Protein AF-A0A497KHJ6-F1 (afdb_monomer)

Radius of gyration: 15.43 Å; Cα contacts (8 Å, |Δi|>4): 66; chains: 1; bounding box: 35×21×35 Å

Secondary structure (DSSP, 8-state):
-HHHHHIIIII-TTEEEEEEEEEEEEEE-TTS-EEEEEEEEEEEEE--

pLDDT: mean 94.8, std 5.29, range [66.5, 98.25]

Structure (mmCIF, N/CA/C/O backbone):
data_AF-A0A497KHJ6-F1
#
_entry.id   AF-A0A497KHJ6-F1
#
loop_
_atom_site.group_PDB
_atom_site.id
_atom_site.type_symbol
_atom_site.label_atom_id
_atom_site.label_alt_id
_atom_site.label_comp_id
_atom_site.label_asym_id
_atom_site.label_entity_id
_atom_site.label_seq_id
_atom_site.pdbx_PDB_ins_code
_atom_site.Cartn_x
_atom_site.Cartn_y
_atom_site.Cartn_z
_atom_site.occupancy
_atom_site.B_iso_or_equiv
_atom_site.auth_seq_id
_atom_site.auth_comp_id
_atom_site.auth_asym_id
_atom_site.auth_atom_id
_atom_site.pdbx_PDB_model_num
ATOM 1 N N . VAL A 1 1 ? 0.025 -5.079 -0.240 1.00 96.19 1 VAL A N 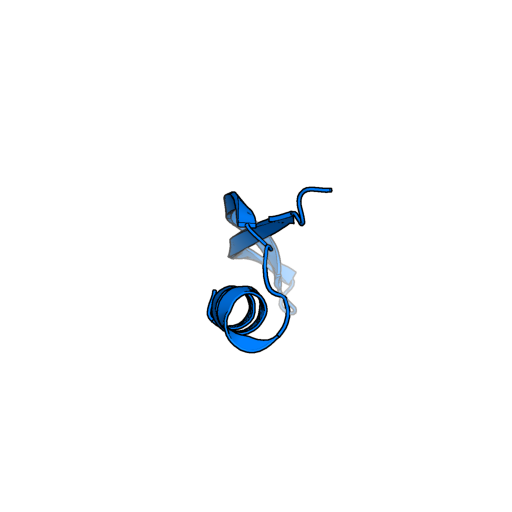1
ATOM 2 C CA . VAL A 1 1 ? -1.290 -4.422 -0.057 1.00 96.19 1 VAL A CA 1
ATOM 3 C C . VAL A 1 1 ? -2.199 -5.266 0.826 1.00 96.19 1 VAL A C 1
ATOM 5 O O . VAL A 1 1 ? -2.515 -4.809 1.911 1.00 96.19 1 VAL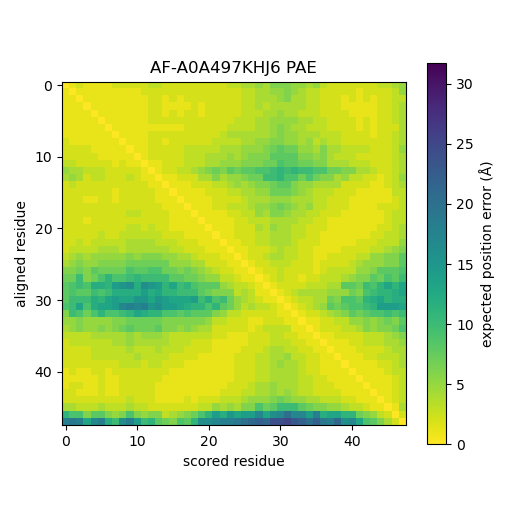 A O 1
ATOM 8 N N . ASP A 1 2 ? -2.515 -6.514 0.470 1.00 97.62 2 ASP A N 1
ATOM 9 C CA . ASP A 1 2 ? -3.426 -7.375 1.255 1.00 97.62 2 ASP A CA 1
ATOM 10 C C . ASP A 1 2 ? -3.058 -7.507 2.737 1.00 97.62 2 ASP A C 1
ATOM 12 O O . ASP A 1 2 ? -3.925 -7.423 3.602 1.00 97.62 2 ASP A O 1
ATOM 16 N N . ALA A 1 3 ? -1.765 -7.646 3.049 1.00 97.31 3 ALA A N 1
ATOM 17 C CA . ALA A 1 3 ? -1.291 -7.695 4.431 1.00 97.31 3 ALA A CA 1
ATOM 18 C C . ALA A 1 3 ? -1.693 -6.447 5.237 1.00 97.31 3 ALA A C 1
ATOM 20 O O . ALA A 1 3 ? -2.080 -6.566 6.397 1.00 97.31 3 ALA A O 1
ATOM 21 N N . VAL A 1 4 ? -1.652 -5.263 4.619 1.00 97.38 4 VAL A N 1
ATOM 22 C CA . VAL A 1 4 ? -2.063 -4.001 5.247 1.00 97.38 4 VAL A CA 1
ATOM 23 C C . VAL A 1 4 ? -3.566 -3.997 5.502 1.00 97.38 4 VAL A C 1
ATOM 25 O O . VAL A 1 4 ? -3.989 -3.702 6.619 1.00 97.38 4 VAL A O 1
ATOM 28 N N . GLU A 1 5 ? -4.363 -4.386 4.506 1.00 97.69 5 GLU A N 1
ATOM 29 C CA . GLU A 1 5 ? -5.823 -4.427 4.623 1.00 97.69 5 GLU A CA 1
ATOM 30 C C . GLU A 1 5 ? -6.284 -5.431 5.679 1.00 97.69 5 GLU A C 1
ATOM 32 O O . GLU A 1 5 ? -7.110 -5.113 6.531 1.00 97.69 5 GLU A O 1
ATOM 37 N N . ILE A 1 6 ? -5.703 -6.628 5.690 1.00 98.00 6 ILE A N 1
ATOM 38 C CA . ILE A 1 6 ? -5.991 -7.635 6.710 1.00 98.00 6 ILE A CA 1
ATOM 39 C C . ILE A 1 6 ? -5.590 -7.116 8.098 1.00 98.00 6 ILE A C 1
ATOM 41 O O . ILE A 1 6 ? -6.355 -7.270 9.051 1.00 98.00 6 ILE A O 1
ATOM 45 N N . THR A 1 7 ? -4.428 -6.469 8.219 1.00 96.75 7 THR A N 1
ATOM 46 C CA . THR A 1 7 ? -3.943 -5.930 9.498 1.00 96.75 7 THR A CA 1
ATOM 47 C C . THR A 1 7 ? -4.909 -4.898 10.070 1.00 96.75 7 THR A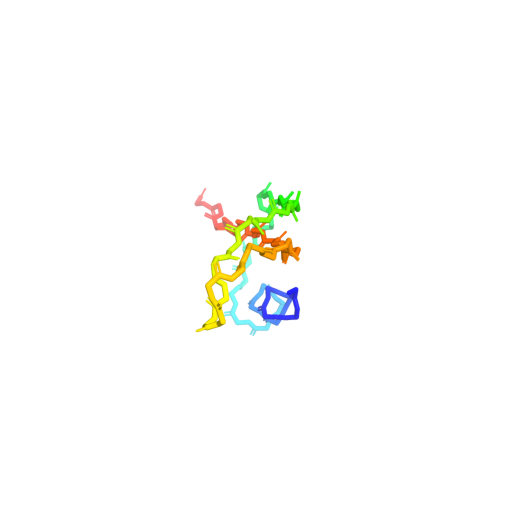 C 1
ATOM 49 O O . THR A 1 7 ? -5.366 -5.066 11.199 1.00 96.75 7 THR A O 1
ATOM 52 N N . ARG A 1 8 ? -5.267 -3.866 9.298 1.00 95.25 8 ARG A N 1
ATOM 53 C CA . ARG A 1 8 ? -6.086 -2.746 9.793 1.00 95.25 8 ARG A CA 1
ATOM 54 C C . ARG A 1 8 ? -7.574 -3.064 9.957 1.00 95.25 8 ARG A C 1
ATOM 56 O O . ARG A 1 8 ? -8.240 -2.378 10.719 1.00 95.25 8 ARG A O 1
ATOM 63 N N . ASN A 1 9 ? -8.096 -4.057 9.230 1.00 95.88 9 ASN A N 1
ATOM 64 C CA . ASN A 1 9 ? -9.525 -4.392 9.264 1.00 95.88 9 ASN A CA 1
ATOM 65 C C . ASN A 1 9 ? -9.853 -5.574 10.186 1.00 95.88 9 ASN A C 1
ATOM 67 O O . ASN A 1 9 ? -11.001 -5.713 10.595 1.00 95.88 9 ASN A O 1
ATOM 71 N N . ARG A 1 10 ? -8.892 -6.470 10.460 1.00 97.00 10 ARG A N 1
ATOM 72 C CA . ARG A 1 10 ? -9.162 -7.713 11.206 1.00 97.00 10 ARG A CA 1
ATOM 73 C C . ARG A 1 10 ? -8.388 -7.850 12.512 1.00 97.00 10 ARG A C 1
ATOM 75 O O . ARG A 1 10 ? -8.850 -8.575 13.388 1.00 97.00 10 ARG A O 1
ATOM 82 N N . TYR A 1 11 ? -7.215 -7.228 12.631 1.00 95.94 11 TYR A N 1
ATOM 83 C CA . TYR A 1 11 ? -6.312 -7.485 13.759 1.00 95.94 11 TYR A CA 1
ATOM 84 C C . TYR A 1 11 ? -6.022 -6.255 14.615 1.00 95.94 11 TYR A C 1
ATOM 86 O O . TYR A 1 11 ? -5.930 -6.383 15.833 1.00 95.94 11 TYR A O 1
ATOM 94 N N . LEU A 1 12 ? -5.850 -5.084 14.004 1.00 94.56 12 LEU A N 1
ATOM 95 C CA . LEU A 1 12 ? -5.473 -3.858 14.698 1.00 94.56 12 LEU A CA 1
ATOM 96 C C . LEU A 1 12 ? -6.452 -2.731 14.379 1.00 94.56 12 LEU A C 1
ATOM 98 O O . LEU A 1 12 ? -6.257 -1.958 13.438 1.00 94.56 12 LEU A O 1
ATOM 102 N N . ASP A 1 13 ? -7.469 -2.614 15.227 1.00 90.62 13 ASP A N 1
ATOM 103 C CA . ASP A 1 13 ? -8.427 -1.517 15.164 1.00 90.62 13 ASP A CA 1
ATOM 104 C C . ASP A 1 13 ? -7.740 -0.164 15.409 1.00 90.62 13 ASP A C 1
ATOM 106 O O . ASP A 1 13 ? -6.823 -0.026 16.231 1.00 90.62 13 ASP A O 1
ATOM 110 N N . GLY A 1 14 ? -8.202 0.855 14.683 1.00 91.94 14 GLY A N 1
ATOM 111 C CA . GLY A 1 14 ? -7.696 2.226 14.793 1.00 91.94 14 GLY A CA 1
ATOM 112 C C . GLY A 1 14 ? -6.362 2.483 14.084 1.00 91.94 14 GLY A C 1
ATOM 113 O O . GLY A 1 14 ? -5.797 3.564 14.241 1.00 91.94 14 GLY A O 1
ATOM 114 N N . VAL A 1 15 ? -5.855 1.528 13.297 1.00 96.19 15 VAL A N 1
ATOM 115 C CA . VAL A 1 15 ? -4.681 1.735 12.437 1.00 96.19 15 VAL A CA 1
ATOM 116 C C . VAL A 1 15 ? -5.090 2.367 11.103 1.00 96.19 15 VAL A C 1
ATOM 118 O O . VAL A 1 15 ? -5.991 1.897 10.399 1.00 96.19 15 VAL A O 1
ATOM 121 N N . THR A 1 16 ? -4.396 3.437 10.727 1.00 96.25 16 THR A N 1
ATOM 122 C CA . THR A 1 16 ? -4.595 4.171 9.473 1.00 96.25 16 THR A CA 1
ATOM 123 C C . THR A 1 16 ? -3.374 4.072 8.569 1.00 96.25 16 THR A C 1
ATOM 125 O O . THR A 1 16 ? -2.246 3.971 9.045 1.00 96.25 16 THR A O 1
ATOM 128 N N . VAL A 1 17 ? -3.596 4.126 7.256 1.00 97.06 17 VAL A N 1
ATOM 129 C CA . VAL A 1 17 ? -2.512 4.272 6.277 1.00 97.06 17 VAL A CA 1
ATOM 130 C C . VAL A 1 17 ? -2.032 5.718 6.313 1.00 97.06 17 VAL A C 1
ATOM 132 O O . VAL A 1 17 ? -2.810 6.625 6.027 1.00 97.06 17 VAL A O 1
ATOM 135 N N . GLN A 1 18 ? -0.771 5.922 6.683 1.00 97.50 18 GLN A N 1
ATOM 136 C CA . GLN A 1 18 ? -0.144 7.239 6.730 1.00 97.50 18 GLN A CA 1
ATOM 137 C C . GLN A 1 18 ? 0.353 7.656 5.343 1.00 97.50 18 GLN A C 1
ATOM 139 O O . GLN A 1 18 ? 0.054 8.755 4.883 1.00 97.50 18 GLN A O 1
ATOM 144 N N . SER A 1 19 ? 1.093 6.774 4.668 1.00 97.88 19 SER A N 1
ATOM 145 C CA . SER A 1 19 ? 1.623 7.019 3.327 1.00 97.88 19 SER A CA 1
ATOM 146 C C . SER A 1 19 ? 1.744 5.729 2.520 1.00 97.88 19 SER A C 1
ATOM 148 O O . SER A 1 19 ? 1.851 4.626 3.066 1.00 97.88 19 SER A O 1
ATOM 150 N N . ILE A 1 20 ? 1.708 5.890 1.197 1.00 98.06 20 ILE A N 1
ATOM 151 C CA . ILE A 1 20 ? 2.033 4.855 0.219 1.00 98.06 20 ILE A CA 1
ATOM 152 C C . ILE A 1 20 ? 3.013 5.477 -0.767 1.00 98.06 20 ILE A C 1
ATOM 154 O O . ILE A 1 20 ? 2.703 6.486 -1.399 1.00 98.06 20 ILE A O 1
ATOM 158 N N . GLU A 1 21 ? 4.171 4.855 -0.918 1.00 98.12 21 GLU A N 1
ATOM 159 C CA . GLU A 1 21 ? 5.197 5.244 -1.876 1.00 98.12 21 GLU A CA 1
ATOM 160 C C . GLU A 1 21 ? 5.397 4.102 -2.865 1.00 98.12 21 GLU A C 1
ATOM 162 O O . GLU A 1 21 ? 5.452 2.935 -2.478 1.00 98.12 21 GLU A O 1
ATOM 167 N N . ILE A 1 22 ? 5.481 4.433 -4.152 1.00 97.81 22 ILE A N 1
ATOM 168 C CA . ILE A 1 22 ? 5.717 3.476 -5.234 1.00 97.81 22 ILE A CA 1
ATOM 169 C C . ILE A 1 22 ? 6.928 3.969 -6.008 1.00 97.81 22 ILE A C 1
ATOM 171 O O . ILE A 1 22 ? 7.007 5.146 -6.356 1.00 97.81 22 ILE A O 1
ATOM 175 N N . GLY A 1 23 ? 7.856 3.066 -6.285 1.00 97.12 23 GLY A N 1
ATOM 176 C CA . GLY A 1 23 ? 9.086 3.389 -6.982 1.00 97.12 23 GLY A CA 1
ATOM 177 C C . GLY A 1 23 ? 9.560 2.267 -7.886 1.00 97.12 23 GLY A C 1
ATOM 178 O O . GLY A 1 23 ? 8.869 1.276 -8.145 1.00 97.12 23 GLY A O 1
ATOM 179 N N . THR A 1 24 ? 10.776 2.452 -8.379 1.00 97.12 24 THR A N 1
ATOM 180 C CA . THR A 1 24 ? 11.562 1.414 -9.034 1.00 97.1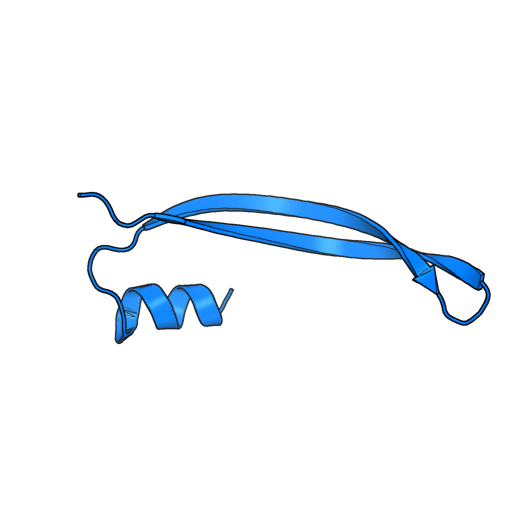2 24 THR A CA 1
ATOM 181 C C . THR A 1 24 ? 12.948 1.415 -8.411 1.00 97.12 24 THR A C 1
ATOM 183 O O . THR A 1 24 ? 13.574 2.466 -8.301 1.00 97.12 24 THR A O 1
ATOM 186 N N . GLU A 1 25 ? 13.412 0.240 -8.013 1.00 95.38 25 GLU A N 1
ATOM 187 C CA . GLU A 1 25 ? 14.736 0.009 -7.454 1.00 95.38 25 GLU A CA 1
ATOM 188 C C . GLU A 1 25 ? 15.597 -0.760 -8.464 1.00 95.38 25 GLU A C 1
ATOM 190 O O . GLU A 1 25 ? 15.127 -1.700 -9.111 1.00 95.38 25 GLU A O 1
ATOM 195 N N . GLU A 1 26 ? 16.862 -0.362 -8.603 1.00 95.38 26 GLU A N 1
ATOM 196 C CA . GLU A 1 26 ? 17.848 -1.081 -9.409 1.00 95.38 26 GLU A CA 1
ATOM 197 C C . GLU A 1 26 ? 18.579 -2.119 -8.557 1.00 95.38 26 GLU A C 1
ATOM 199 O O . GLU A 1 26 ? 19.377 -1.786 -7.681 1.00 95.38 26 GLU A O 1
ATOM 204 N N . LEU A 1 27 ? 18.344 -3.397 -8.849 1.00 94.12 27 LEU A N 1
ATOM 205 C CA . LEU A 1 27 ? 18.970 -4.514 -8.150 1.00 94.12 27 LEU A CA 1
ATOM 206 C C . LEU A 1 27 ? 19.952 -5.247 -9.056 1.00 94.12 27 LEU A C 1
ATOM 208 O O . LEU A 1 27 ? 19.702 -5.463 -10.244 1.00 94.12 27 LEU A O 1
ATOM 212 N N . ARG A 1 28 ? 21.069 -5.688 -8.477 1.00 92.94 28 ARG A N 1
ATOM 213 C CA . ARG A 1 28 ? 22.026 -6.551 -9.170 1.00 92.94 28 ARG A CA 1
ATOM 214 C C . ARG A 1 28 ? 21.527 -7.997 -9.152 1.00 92.94 28 ARG A C 1
ATOM 216 O O . ARG A 1 28 ? 21.363 -8.594 -8.091 1.00 92.94 28 ARG A O 1
ATOM 223 N N . GLY A 1 29 ? 21.304 -8.555 -10.336 1.00 89.12 29 GLY A N 1
ATOM 224 C CA . GLY A 1 29 ? 20.973 -9.957 -10.547 1.00 89.12 29 GLY A CA 1
ATOM 225 C C . GLY A 1 29 ? 22.150 -10.888 -10.252 1.00 89.12 29 GLY A C 1
ATOM 226 O O . GLY A 1 29 ? 23.312 -10.478 -10.218 1.00 89.12 29 GLY A O 1
ATOM 227 N N . SER A 1 30 ? 21.850 -12.173 -10.069 1.00 88.62 30 SER A N 1
ATOM 228 C CA . SER A 1 30 ? 22.854 -13.230 -9.866 1.00 88.62 30 SER A CA 1
ATOM 229 C C . SER A 1 30 ? 23.767 -13.452 -11.078 1.00 88.62 30 SER A C 1
ATOM 231 O O . SER A 1 30 ? 24.862 -13.985 -10.933 1.00 88.62 30 SER A O 1
ATOM 233 N N . ASP A 1 31 ? 23.335 -13.011 -12.258 1.00 91.81 31 ASP A N 1
ATOM 234 C CA . ASP A 1 31 ? 24.105 -12.947 -13.505 1.00 91.81 31 ASP A CA 1
ATOM 235 C C . ASP A 1 31 ? 25.030 -11.715 -13.583 1.00 91.81 31 ASP A C 1
ATOM 237 O O . ASP A 1 31 ? 25.776 -11.555 -14.547 1.00 91.81 31 ASP A O 1
ATOM 241 N N . GLY A 1 32 ? 24.994 -10.839 -12.574 1.00 90.38 32 GLY A N 1
ATOM 242 C CA . GLY A 1 32 ? 25.769 -9.604 -12.510 1.00 90.38 32 GLY A CA 1
ATOM 243 C C . GLY A 1 32 ? 25.150 -8.412 -13.248 1.00 90.38 32 GLY A C 1
ATOM 244 O O . GLY A 1 32 ? 25.730 -7.326 -13.186 1.00 90.38 32 GLY A O 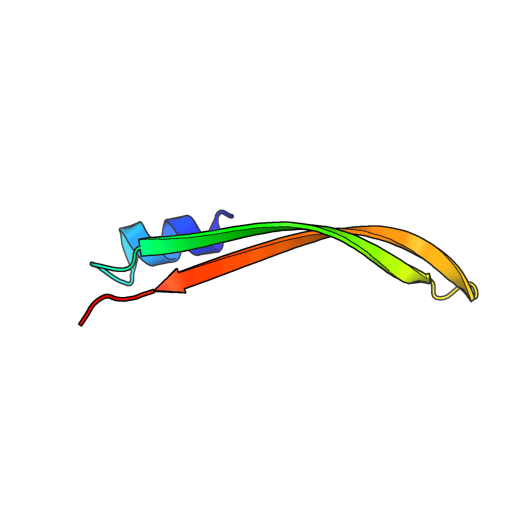1
ATOM 245 N N . GLY A 1 33 ? 23.997 -8.578 -13.909 1.00 93.19 33 GLY A N 1
ATOM 246 C CA . GLY A 1 33 ? 23.279 -7.496 -14.588 1.00 93.19 33 GLY A CA 1
ATOM 247 C C . GLY A 1 33 ? 22.440 -6.646 -13.630 1.00 93.19 33 GLY A C 1
ATOM 248 O O . GLY A 1 33 ? 21.990 -7.135 -12.599 1.00 93.19 33 GLY A O 1
ATOM 249 N N . MET A 1 34 ? 22.204 -5.375 -13.967 1.00 96.19 34 MET A N 1
ATOM 250 C CA . MET A 1 34 ? 21.263 -4.523 -13.226 1.00 96.19 34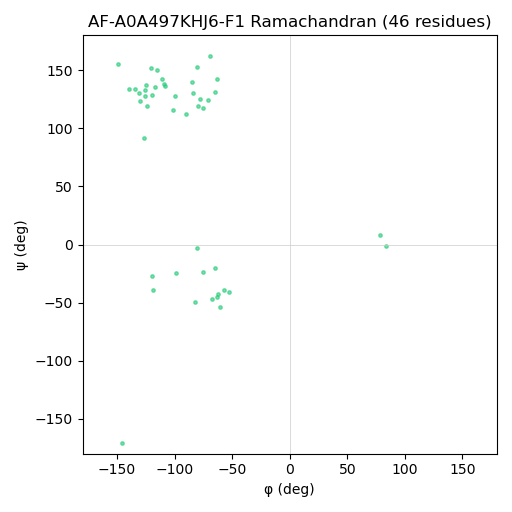 MET A CA 1
ATOM 251 C C . MET A 1 34 ? 19.840 -4.740 -13.744 1.00 96.19 34 MET A C 1
ATOM 253 O O . MET A 1 34 ? 19.628 -4.884 -14.950 1.00 96.19 34 MET A O 1
ATOM 257 N N . ARG A 1 35 ? 18.861 -4.781 -12.841 1.00 94.81 35 ARG A N 1
ATOM 258 C CA . ARG A 1 35 ? 17.446 -4.978 -13.163 1.00 94.81 35 ARG A CA 1
ATOM 259 C C . ARG A 1 35 ? 16.593 -3.978 -12.400 1.00 94.81 35 ARG A C 1
ATOM 261 O O . ARG A 1 35 ? 16.741 -3.839 -11.192 1.00 94.81 35 ARG A O 1
ATOM 268 N N . ASN A 1 36 ? 15.666 -3.354 -13.115 1.00 95.88 36 ASN A N 1
ATOM 269 C CA . ASN A 1 36 ? 14.639 -2.501 -12.534 1.00 95.88 36 ASN A CA 1
ATOM 270 C C . ASN A 1 36 ? 13.533 -3.365 -11.927 1.00 95.88 36 ASN A C 1
ATOM 272 O O . ASN A 1 36 ? 12.947 -4.199 -12.620 1.00 95.88 36 ASN A O 1
ATOM 276 N N . VAL A 1 37 ? 13.236 -3.153 -10.649 1.00 96.25 37 VAL A N 1
ATOM 277 C CA . VAL A 1 37 ? 12.183 -3.856 -9.914 1.00 96.25 37 VAL A CA 1
ATOM 278 C C . VAL A 1 37 ? 11.248 -2.829 -9.294 1.00 96.25 37 VAL A C 1
ATOM 280 O O . VAL A 1 37 ? 11.691 -1.920 -8.602 1.00 96.25 37 VAL A O 1
ATOM 283 N N . SER A 1 38 ? 9.944 -2.955 -9.534 1.00 96.94 38 SER A N 1
ATOM 284 C CA . SER A 1 38 ? 8.959 -2.090 -8.881 1.00 96.94 38 SER A CA 1
ATOM 285 C C . SER A 1 38 ? 8.948 -2.337 -7.373 1.00 96.94 38 SER A C 1
ATOM 287 O O . SER A 1 38 ? 8.837 -3.482 -6.935 1.00 96.94 38 SER A O 1
ATOM 289 N N . ASN A 1 39 ? 9.010 -1.269 -6.582 1.00 96.88 39 ASN A N 1
ATOM 290 C CA . ASN A 1 39 ? 8.935 -1.333 -5.126 1.00 96.88 39 ASN A CA 1
ATOM 291 C C . ASN A 1 39 ? 7.743 -0.518 -4.606 1.00 96.88 39 ASN A C 1
ATOM 293 O O . ASN A 1 39 ? 7.300 0.443 -5.234 1.00 96.88 39 ASN A O 1
ATOM 297 N N . MET A 1 40 ? 7.211 -0.920 -3.452 1.00 97.38 40 MET A N 1
ATOM 298 C CA . MET A 1 40 ? 6.131 -0.217 -2.766 1.00 97.38 40 MET A CA 1
ATOM 299 C C . MET A 1 40 ? 6.391 -0.219 -1.263 1.00 97.38 40 MET A C 1
ATOM 301 O O . MET A 1 40 ? 6.685 -1.266 -0.686 1.00 97.38 40 MET A O 1
ATOM 305 N N . ILE A 1 41 ? 6.235 0.939 -0.634 1.00 98.06 41 ILE A N 1
ATOM 306 C CA . ILE A 1 41 ? 6.364 1.136 0.808 1.00 98.06 41 ILE A CA 1
ATOM 307 C C . ILE A 1 41 ? 5.017 1.644 1.315 1.00 98.06 41 ILE A C 1
ATOM 309 O O . ILE A 1 41 ? 4.461 2.588 0.762 1.00 98.06 41 ILE A O 1
ATOM 313 N N . ILE A 1 42 ? 4.467 1.001 2.345 1.00 98.25 42 ILE A N 1
ATOM 314 C CA . ILE A 1 42 ? 3.204 1.407 2.969 1.00 98.25 42 ILE A CA 1
ATOM 315 C C . ILE A 1 42 ? 3.466 1.619 4.453 1.00 98.25 42 ILE A C 1
ATOM 317 O O . ILE A 1 42 ? 3.853 0.675 5.143 1.00 98.25 42 ILE A O 1
ATOM 321 N N . ILE A 1 43 ? 3.239 2.837 4.940 1.00 97.94 43 ILE A N 1
ATOM 322 C CA . ILE A 1 43 ? 3.408 3.178 6.352 1.00 97.94 43 ILE A CA 1
ATOM 323 C C . ILE A 1 43 ? 2.048 3.164 7.044 1.00 97.94 43 ILE A C 1
ATOM 325 O O . ILE A 1 43 ? 1.092 3.801 6.593 1.00 97.94 43 ILE A O 1
ATOM 329 N N . LEU A 1 44 ? 1.966 2.419 8.145 1.00 97.56 44 LEU A N 1
ATOM 330 C CA . LEU A 1 44 ? 0.791 2.339 9.004 1.00 97.56 44 LEU A CA 1
ATOM 331 C C . LEU A 1 44 ? 1.054 3.062 10.319 1.00 97.56 44 LEU A C 1
ATOM 333 O O . LEU A 1 44 ? 2.096 2.874 10.938 1.00 97.56 44 LEU A O 1
ATOM 337 N N . GLU A 1 45 ? 0.077 3.843 10.761 1.00 97.38 45 GLU A N 1
ATOM 338 C CA . GLU A 1 45 ? 0.127 4.599 12.008 1.00 97.38 45 GLU A CA 1
ATOM 339 C C . GLU A 1 45 ? -1.088 4.250 12.870 1.00 97.38 45 GLU A C 1
ATOM 341 O O . GLU A 1 45 ? -2.217 4.181 12.376 1.00 97.38 45 GLU A O 1
ATOM 346 N N . LYS A 1 46 ? -0.866 4.058 14.173 1.00 94.31 46 LYS A N 1
ATOM 347 C CA . LYS A 1 46 ? -1.933 4.039 15.174 1.00 94.31 46 LYS A CA 1
ATOM 348 C C . LYS A 1 46 ? -1.924 5.384 15.886 1.00 94.31 46 LYS A C 1
ATOM 350 O O . LYS A 1 46 ? -0.943 5.708 16.551 1.00 94.31 46 LYS A O 1
ATOM 355 N N . LYS A 1 47 ? -2.996 6.162 15.740 1.00 79.94 47 LYS A N 1
ATOM 356 C CA . LYS A 1 47 ? -3.123 7.428 16.467 1.00 79.94 47 LYS A CA 1
ATOM 357 C C . LYS A 1 47 ? -3.372 7.134 17.946 1.00 79.94 47 LYS A C 1
ATOM 359 O O . LYS A 1 47 ? -4.288 6.378 18.269 1.00 79.94 47 LYS A O 1
ATOM 364 N N . ASN A 1 48 ? -2.517 7.697 18.797 1.00 66.50 48 ASN A N 1
ATOM 365 C CA . ASN A 1 4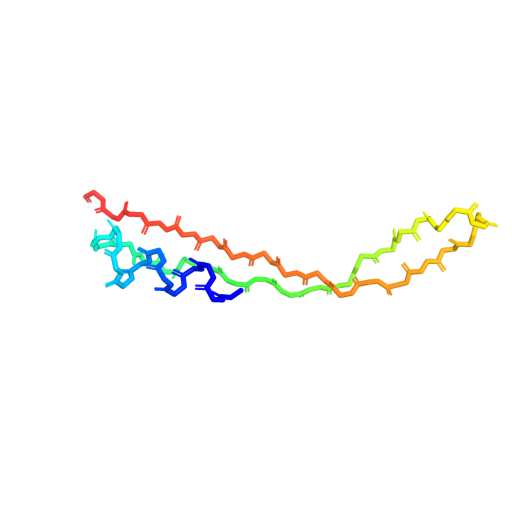8 ? -2.711 7.759 20.247 1.00 66.50 48 ASN A CA 1
ATOM 366 C C . ASN A 1 48 ? -3.630 8.924 20.610 1.00 66.50 48 ASN A C 1
ATOM 368 O O . ASN A 1 48 ? -3.560 9.957 19.904 1.00 66.50 48 ASN A O 1
#

Sequence (48 aa):
VDAVEITRNRYLDGVTVQSIEIGTEELRGSDGGMRNVSNMIIILEKKN

Solvent-accessible surface area (backbone atoms only — not comparable to full-atom values): 3105 Å² total; per-residue (Å²): 110,68,69,57,55,49,38,38,73,74,73,38,81,73,45,40,80,72,49,76,49,76,53,71,45,80,42,75,44,98,87,71,46,80,40,84,39,81,44,76,50,75,43,76,42,67,81,129

Nearest PDB structures (foldseek):
  3toe-asse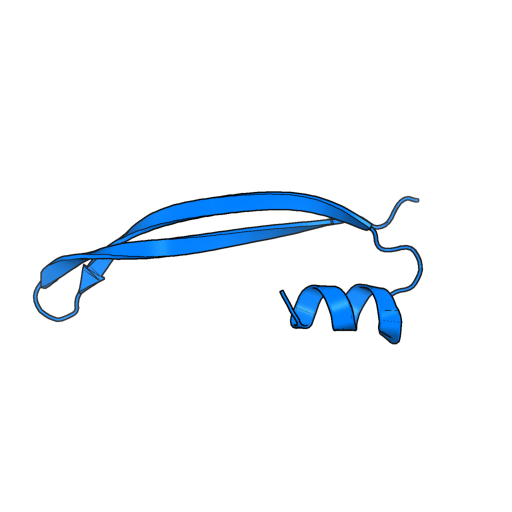mbly1_B  TM=9.426E-01  e=6.941E-03  Methanothermobacter thermautotrophicus str. Delta H
  1nfh-assembly1_B-2  TM=9.033E-01  e=5.722E-03  Archaeoglobus fulgidus
  2bky-assembly1_A  TM=8.391E-01  e=1.503E-02  Saccharolobus solfataricus P2
  8ftf-assembly1_A  TM=4.110E-01  e=8.141E-01  Salmonella enterica subsp. enterica serovar Typhimurium
  3ua0-assembly1_A-2  TM=5.547E-01  e=4.631E+00  Bombyx mori

Foldseek 3Di:
DVVVVCCDP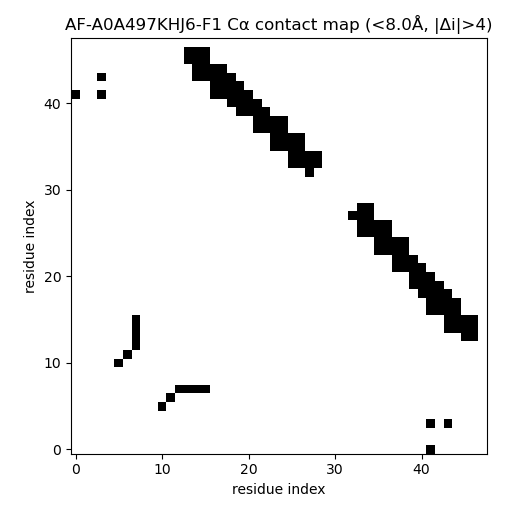PPDDQKDWPDKDKDWDWDQDPVRDTDTDIDMDIDIDRDD

Mean predicted aligned error: 3.8 Å